Protein AF-A0AAW2YK87-F1 (afdb_monomer_lite)

Organism: NCBI:txid1008807

Secondary structure (DSSP, 8-state):
-----S----TTHHHH-HHHHHHHHHHHHHTT-HHHHHHHHHHHHHHHH--HHHHHHHHHHHTSTT-TT-----HHHHHHHHHHHHH--SHHHHHHHHHHHHHTT-

Structure (mmCIF, N/CA/C/O backbone):
data_AF-A0AAW2YK87-F1
#
_entry.id   AF-A0AAW2YK87-F1
#
loop_
_atom_site.group_PDB
_atom_site.id
_atom_site.type_symbol
_atom_site.label_atom_id
_atom_site.label_alt_id
_atom_site.label_comp_id
_atom_site.label_asym_id
_atom_site.label_entity_id
_atom_site.label_seq_id
_atom_site.pdbx_PDB_ins_code
_atom_site.Cartn_x
_atom_site.Cartn_y
_atom_site.Cartn_z
_atom_site.occupancy
_atom_site.B_iso_or_equiv
_atom_site.auth_seq_id
_atom_site.auth_comp_id
_atom_site.auth_asym_id
_atom_site.auth_atom_id
_atom_site.pdbx_PDB_model_num
ATOM 1 N N . MET A 1 1 ? 31.554 -0.890 -25.935 1.00 34.00 1 MET A N 1
ATOM 2 C CA . MET A 1 1 ? 31.510 -0.617 -24.482 1.00 34.00 1 MET A CA 1
ATOM 3 C C . MET A 1 1 ? 30.216 0.109 -24.164 1.00 34.00 1 MET A C 1
ATOM 5 O O . MET A 1 1 ? 30.028 1.238 -24.599 1.00 34.00 1 MET A O 1
ATOM 9 N N . THR A 1 2 ? 29.292 -0.560 -23.486 1.00 43.16 2 THR A N 1
ATOM 10 C CA . THR A 1 2 ? 27.997 -0.012 -23.070 1.00 43.16 2 THR A CA 1
ATOM 11 C C . THR A 1 2 ? 28.233 0.983 -21.930 1.00 43.16 2 THR A C 1
ATOM 13 O O . THR A 1 2 ? 28.640 0.585 -20.843 1.00 43.16 2 THR A O 1
ATOM 16 N N . ARG A 1 3 ? 28.025 2.284 -22.173 1.00 41.75 3 ARG A N 1
ATOM 17 C CA . ARG A 1 3 ? 28.025 3.321 -21.126 1.00 41.75 3 ARG A CA 1
ATOM 18 C C . ARG A 1 3 ? 26.807 3.099 -20.224 1.00 41.75 3 ARG A C 1
ATOM 20 O O . ARG A 1 3 ? 25.695 3.449 -20.605 1.00 41.75 3 ARG A O 1
ATOM 27 N N . TRP A 1 4 ? 27.010 2.490 -19.061 1.00 47.69 4 TRP A N 1
ATOM 28 C CA . TRP A 1 4 ? 25.998 2.418 -18.006 1.00 47.69 4 TRP A CA 1
ATOM 29 C C . TRP A 1 4 ? 25.917 3.776 -17.294 1.00 47.69 4 TRP A C 1
ATOM 31 O O . TRP A 1 4 ? 26.935 4.441 -17.107 1.00 47.69 4 T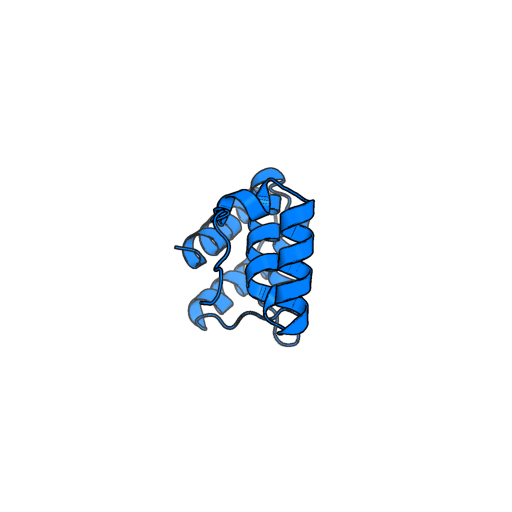RP A O 1
ATOM 41 N N . CYS A 1 5 ? 24.699 4.218 -16.973 1.00 48.72 5 CYS A N 1
ATOM 42 C CA . CYS A 1 5 ? 24.387 5.488 -16.310 1.00 48.72 5 CYS A CA 1
ATOM 43 C C . CYS A 1 5 ? 25.342 5.803 -15.143 1.00 48.72 5 CYS A C 1
ATOM 45 O O . CYS A 1 5 ? 25.282 5.165 -14.101 1.00 48.72 5 CYS A O 1
ATOM 47 N N . SER A 1 6 ? 26.166 6.846 -15.279 1.00 53.47 6 SER A N 1
ATOM 48 C CA . SER A 1 6 ? 27.165 7.272 -14.283 1.00 53.47 6 SER A CA 1
ATOM 49 C C . SER A 1 6 ? 26.601 8.158 -13.158 1.00 53.47 6 SER A C 1
ATOM 51 O O . SER A 1 6 ? 27.324 8.947 -12.554 1.00 53.47 6 SER A O 1
ATOM 53 N N . ARG A 1 7 ? 25.294 8.077 -12.897 1.00 59.56 7 ARG A N 1
ATOM 54 C CA . ARG A 1 7 ? 24.633 8.703 -11.746 1.00 59.56 7 ARG A CA 1
ATOM 55 C C . ARG A 1 7 ? 23.631 7.704 -11.198 1.00 59.56 7 ARG A C 1
ATOM 57 O O . ARG A 1 7 ? 22.504 7.621 -11.680 1.00 59.56 7 ARG A O 1
ATOM 64 N N . GLU A 1 8 ? 24.069 6.931 -10.215 1.00 68.06 8 GLU A N 1
ATOM 65 C CA . GLU A 1 8 ? 23.171 6.098 -9.430 1.00 68.06 8 GLU A CA 1
ATOM 66 C C . GLU A 1 8 ? 22.237 7.022 -8.643 1.00 68.06 8 GLU A C 1
ATOM 68 O O . GLU A 1 8 ? 22.638 7.749 -7.735 1.00 68.06 8 GLU A O 1
ATOM 73 N N . VAL A 1 9 ? 20.977 7.061 -9.065 1.00 69.19 9 VAL A N 1
ATOM 74 C CA . VAL A 1 9 ? 19.911 7.723 -8.321 1.00 69.19 9 VAL A CA 1
ATOM 75 C C . VAL A 1 9 ? 19.496 6.767 -7.213 1.00 69.19 9 VAL A C 1
ATOM 77 O O . VAL A 1 9 ? 19.078 5.644 -7.490 1.00 69.19 9 VAL A O 1
ATOM 80 N N . SER A 1 10 ? 19.597 7.203 -5.957 1.00 81.31 10 SER A N 1
ATOM 81 C CA . SER A 1 10 ? 19.141 6.382 -4.835 1.00 81.31 10 SER A CA 1
ATOM 82 C C . SER A 1 10 ? 17.640 6.096 -4.950 1.00 81.31 10 SER A C 1
ATOM 84 O O . SER A 1 10 ? 16.867 6.957 -5.375 1.00 81.31 10 SER A O 1
ATOM 86 N N . PHE A 1 11 ? 17.198 4.916 -4.506 1.00 80.00 11 PHE A N 1
ATOM 87 C CA . PHE A 1 11 ? 15.768 4.586 -4.470 1.00 80.00 11 PHE A CA 1
ATOM 88 C C . PHE A 1 11 ? 14.968 5.613 -3.651 1.00 80.00 11 PHE A C 1
ATOM 90 O O . PHE A 1 11 ? 13.844 5.962 -4.003 1.00 80.00 11 PHE A O 1
ATOM 97 N N . HIS A 1 12 ? 15.579 6.185 -2.607 1.00 79.62 12 HIS A N 1
ATOM 98 C CA . HIS A 1 12 ? 14.970 7.247 -1.810 1.00 79.62 12 HIS A CA 1
ATOM 99 C C . HIS A 1 12 ? 14.654 8.509 -2.633 1.00 79.62 12 HIS A C 1
ATOM 101 O O . HIS A 1 12 ? 13.609 9.129 -2.436 1.00 79.62 12 HIS A O 1
ATOM 107 N N . SER A 1 13 ? 15.515 8.865 -3.592 1.00 83.38 13 SER A N 1
ATOM 108 C CA . SER A 1 13 ? 15.332 10.031 -4.466 1.00 83.38 13 SER A CA 1
ATOM 109 C C . SER A 1 13 ? 14.088 9.925 -5.356 1.00 83.38 13 SER A C 1
ATOM 111 O O . SER A 1 13 ? 13.567 10.950 -5.793 1.00 83.38 13 SER A O 1
ATOM 113 N N . LEU A 1 14 ? 13.568 8.713 -5.588 1.00 83.81 14 LEU A N 1
ATOM 114 C CA . LEU A 1 14 ? 12.317 8.498 -6.325 1.00 83.81 14 LEU A CA 1
ATOM 115 C C . LEU A 1 14 ? 11.085 9.001 -5.564 1.00 83.81 14 LEU A C 1
ATOM 117 O O . LEU A 1 14 ? 10.044 9.219 -6.172 1.00 83.81 14 LEU A O 1
ATOM 121 N N . PHE A 1 15 ? 11.180 9.190 -4.247 1.00 80.44 15 PHE A N 1
ATOM 122 C CA . PHE A 1 15 ? 10.068 9.685 -3.433 1.00 80.44 15 PHE A CA 1
ATOM 123 C C . PHE A 1 15 ? 10.108 11.196 -3.204 1.00 80.44 15 PHE A C 1
ATOM 125 O O . PHE A 1 15 ? 9.099 11.768 -2.804 1.00 80.44 15 PHE A O 1
ATOM 132 N N . THR A 1 16 ? 11.257 11.838 -3.423 1.00 83.31 16 THR A N 1
ATOM 133 C CA . THR A 1 16 ? 11.451 13.277 -3.182 1.00 83.31 16 THR A CA 1
ATOM 134 C C . THR A 1 16 ? 11.511 14.097 -4.469 1.00 83.31 16 THR A C 1
ATOM 136 O O . THR A 1 16 ? 11.324 15.308 -4.422 1.00 83.31 16 THR A O 1
ATOM 139 N N . ASN A 1 17 ? 11.734 13.459 -5.622 1.00 87.81 17 ASN A N 1
ATOM 140 C CA . ASN A 1 17 ? 11.751 14.114 -6.926 1.00 87.81 17 ASN A CA 1
ATOM 141 C C . ASN A 1 17 ? 10.605 13.602 -7.810 1.00 87.81 17 ASN A C 1
ATOM 143 O O . ASN A 1 17 ? 10.630 12.469 -8.290 1.00 87.81 17 ASN A O 1
ATOM 147 N N . GLU A 1 18 ? 9.620 14.464 -8.062 1.00 85.88 18 GLU A N 1
ATOM 148 C CA . GLU A 1 18 ? 8.409 14.126 -8.816 1.00 85.88 18 GLU A CA 1
ATOM 149 C C . GLU A 1 18 ? 8.693 13.717 -10.271 1.00 8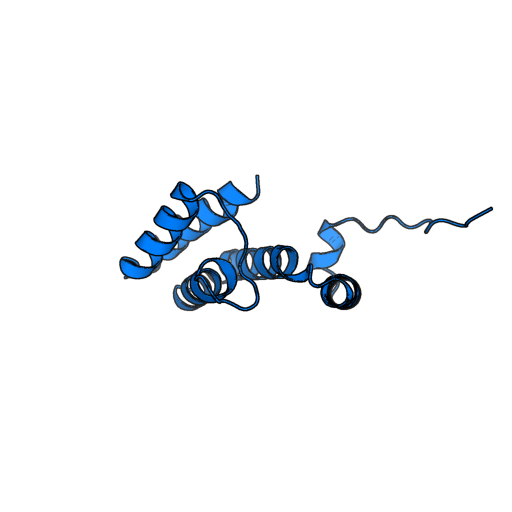5.88 18 GLU A C 1
ATOM 151 O O . GLU A 1 18 ? 8.077 12.789 -10.793 1.00 85.88 18 GLU A O 1
ATOM 156 N N . SER A 1 19 ? 9.684 14.338 -10.917 1.00 87.62 19 SER A N 1
ATOM 157 C CA . SER A 1 19 ? 10.081 13.983 -12.284 1.00 87.62 19 SER A CA 1
ATOM 158 C C . SER A 1 19 ? 10.671 12.569 -12.347 1.00 87.62 19 SER A C 1
ATOM 160 O O . SER A 1 19 ? 10.280 11.757 -13.190 1.00 87.62 19 SER A O 1
ATOM 162 N N . LEU A 1 20 ? 11.555 12.227 -11.404 1.00 86.56 20 LEU A N 1
ATOM 163 C CA . LEU A 1 20 ? 12.134 10.884 -11.306 1.00 86.56 20 LEU A CA 1
ATOM 164 C C . LEU A 1 20 ? 11.079 9.838 -10.934 1.00 86.56 20 LEU A C 1
ATOM 166 O O . LEU A 1 20 ? 11.044 8.772 -11.549 1.00 86.56 20 LEU A O 1
ATOM 170 N N . LYS A 1 21 ? 10.175 10.168 -10.004 1.00 87.94 21 LYS A N 1
ATOM 171 C CA . LYS A 1 21 ? 9.018 9.338 -9.646 1.00 87.94 21 LYS A CA 1
ATOM 172 C C . LYS A 1 21 ? 8.170 9.006 -10.871 1.00 87.94 21 LYS A C 1
ATOM 174 O O . LYS A 1 21 ? 7.871 7.841 -11.117 1.00 87.94 21 LYS A O 1
ATOM 179 N N . ASN A 1 22 ? 7.811 10.018 -11.659 1.00 87.75 22 ASN A N 1
ATOM 180 C CA . ASN A 1 22 ? 6.955 9.862 -12.832 1.00 87.75 22 ASN A CA 1
ATOM 181 C C . ASN A 1 22 ? 7.635 9.042 -13.934 1.00 87.75 22 ASN A C 1
ATOM 183 O O . ASN A 1 22 ? 6.991 8.199 -14.558 1.00 87.75 22 ASN A O 1
ATOM 187 N N . ASN A 1 23 ? 8.938 9.233 -14.151 1.00 88.69 23 ASN A N 1
ATOM 188 C CA . ASN A 1 23 ? 9.700 8.420 -15.102 1.00 88.69 23 ASN A CA 1
ATOM 189 C C . ASN A 1 23 ? 9.802 6.957 -14.651 1.00 88.69 23 ASN A C 1
ATOM 191 O O . ASN A 1 23 ? 9.611 6.050 -15.461 1.00 88.69 23 ASN A O 1
ATOM 195 N N . TYR A 1 24 ? 10.034 6.722 -13.359 1.00 88.81 24 TYR A N 1
ATOM 196 C CA . TYR A 1 24 ? 10.076 5.375 -12.798 1.00 88.81 24 TYR A CA 1
ATOM 197 C C . TYR A 1 24 ? 8.707 4.685 -12.847 1.00 88.81 24 TYR A C 1
ATOM 199 O O . TYR A 1 24 ? 8.616 3.521 -13.228 1.00 88.81 24 TYR A O 1
ATOM 207 N N . LEU A 1 25 ? 7.623 5.412 -12.565 1.00 88.12 25 LEU A N 1
ATOM 208 C CA . LEU A 1 25 ? 6.257 4.913 -12.717 1.00 88.12 25 LEU A CA 1
ATOM 209 C C . LEU A 1 25 ? 5.942 4.531 -14.160 1.00 88.12 25 LEU A C 1
ATOM 211 O O . LEU A 1 25 ? 5.412 3.449 -14.388 1.00 88.12 25 LEU A O 1
ATOM 215 N N . LYS A 1 26 ? 6.296 5.376 -15.137 1.00 88.81 26 LYS A N 1
ATOM 216 C CA . LYS A 1 26 ? 6.133 5.047 -16.562 1.00 88.81 26 LYS A CA 1
ATOM 217 C C . LYS A 1 26 ? 6.865 3.757 -16.912 1.00 88.81 26 LYS A C 1
ATOM 219 O O . LYS A 1 26 ? 6.270 2.880 -17.528 1.00 88.81 26 LYS A O 1
ATOM 224 N N . PHE A 1 27 ? 8.112 3.620 -16.463 1.00 89.50 27 PHE A N 1
ATOM 225 C CA . PHE A 1 27 ? 8.888 2.397 -16.643 1.00 89.50 27 PHE A CA 1
ATOM 226 C C . PHE A 1 27 ? 8.185 1.178 -16.027 1.00 89.50 27 PHE A C 1
ATOM 228 O O . PHE A 1 27 ? 7.969 0.190 -16.721 1.00 89.50 27 PHE A O 1
ATOM 235 N N . LEU A 1 28 ? 7.762 1.244 -14.761 1.00 88.88 28 LEU A N 1
ATOM 236 C CA . LEU A 1 28 ? 7.078 0.134 -14.091 1.00 88.88 28 LEU A CA 1
ATOM 237 C C . LEU A 1 28 ? 5.737 -0.227 -14.740 1.00 88.88 28 LEU A C 1
ATOM 239 O O . LEU A 1 28 ? 5.415 -1.411 -14.841 1.00 88.88 28 LEU A O 1
ATOM 243 N N . CYS A 1 29 ? 4.973 0.771 -15.190 1.00 87.94 29 CYS A N 1
ATOM 244 C CA . CYS A 1 29 ? 3.705 0.578 -15.888 1.00 87.94 29 CYS A CA 1
ATOM 245 C C . CYS A 1 29 ? 3.884 -0.203 -17.193 1.00 87.94 29 CYS A C 1
ATOM 247 O O . CYS A 1 29 ? 3.068 -1.078 -17.468 1.00 87.94 29 CYS A O 1
ATOM 249 N N . THR A 1 30 ? 4.959 0.047 -17.950 1.00 88.25 30 THR A N 1
ATOM 250 C CA . THR A 1 30 ? 5.282 -0.709 -19.174 1.00 88.25 30 THR A CA 1
ATOM 251 C C . THR A 1 30 ? 5.419 -2.211 -18.914 1.00 88.25 30 THR A C 1
ATOM 253 O O . THR A 1 30 ? 5.093 -3.015 -19.779 1.00 88.25 30 THR A O 1
ATOM 256 N N . PHE A 1 31 ? 5.863 -2.601 -17.716 1.00 87.12 31 PHE A N 1
ATOM 257 C CA . PHE A 1 31 ? 6.047 -4.004 -17.334 1.00 87.12 31 PHE A CA 1
ATOM 258 C C . PHE A 1 31 ? 4.957 -4.538 -16.400 1.00 87.12 31 PHE A C 1
ATOM 260 O O . PHE A 1 31 ? 5.103 -5.644 -15.886 1.00 87.12 31 PHE A O 1
ATOM 267 N N . HIS A 1 32 ? 3.894 -3.768 -16.143 1.00 84.75 32 HIS A N 1
ATOM 268 C CA . HIS A 1 32 ? 2.850 -4.110 -15.172 1.00 84.75 32 HIS A CA 1
ATOM 269 C C . HIS A 1 32 ? 3.386 -4.396 -13.747 1.00 84.75 32 HIS A C 1
ATOM 271 O O . HIS A 1 32 ? 2.827 -5.204 -13.010 1.00 84.75 32 HIS A O 1
ATOM 277 N N . ARG A 1 33 ? 4.484 -3.738 -13.340 1.00 86.94 33 ARG A N 1
ATOM 278 C CA . ARG A 1 33 ? 5.155 -3.925 -12.030 1.00 86.94 33 ARG A CA 1
ATOM 279 C C . ARG A 1 33 ? 4.983 -2.744 -11.071 1.00 86.94 33 ARG A C 1
ATOM 281 O O . ARG A 1 33 ? 5.694 -2.631 -10.075 1.00 86.94 33 ARG A O 1
ATOM 288 N N . GLN A 1 34 ? 4.046 -1.847 -11.356 1.00 91.25 34 GLN A N 1
ATOM 289 C CA . GLN A 1 34 ? 3.831 -0.617 -10.593 1.00 91.25 34 GLN A CA 1
ATOM 290 C C . GLN A 1 34 ? 3.174 -0.835 -9.225 1.00 91.25 34 GLN A C 1
ATOM 292 O O . GLN A 1 34 ? 3.334 0.017 -8.357 1.00 91.25 34 GLN A O 1
ATOM 297 N N . ALA A 1 35 ? 2.478 -1.959 -9.012 1.00 89.56 35 ALA A N 1
ATOM 298 C CA . ALA A 1 35 ? 1.666 -2.198 -7.814 1.00 89.56 35 ALA A CA 1
ATOM 299 C C . ALA A 1 35 ? 2.456 -2.004 -6.510 1.00 89.56 35 ALA A C 1
ATOM 301 O O . ALA A 1 35 ? 2.049 -1.219 -5.659 1.00 89.56 35 ALA A O 1
ATOM 302 N N . LYS A 1 36 ? 3.638 -2.626 -6.394 1.00 88.69 36 LYS A N 1
ATOM 303 C CA . LYS A 1 36 ? 4.483 -2.509 -5.195 1.00 88.69 36 LYS A CA 1
ATOM 304 C C . LYS A 1 36 ? 4.964 -1.074 -4.960 1.00 88.69 36 LYS A C 1
ATOM 306 O O . LYS A 1 36 ? 4.958 -0.606 -3.832 1.00 88.69 36 LYS A O 1
ATOM 311 N N . PHE A 1 37 ? 5.359 -0.355 -6.009 1.00 89.75 37 PHE A N 1
ATOM 312 C CA . PHE A 1 37 ? 5.837 1.023 -5.863 1.00 89.75 37 PHE A CA 1
ATOM 313 C C . PHE A 1 37 ? 4.710 2.006 -5.510 1.00 89.75 37 PHE A C 1
ATOM 315 O O . PHE A 1 37 ? 4.909 2.908 -4.694 1.00 89.75 37 PHE A O 1
ATOM 322 N N . LEU A 1 38 ? 3.523 1.817 -6.094 1.00 91.50 38 LEU A N 1
ATOM 323 C CA . LEU A 1 38 ? 2.327 2.589 -5.758 1.00 91.50 38 LEU A CA 1
ATOM 324 C C . LEU A 1 38 ? 1.900 2.336 -4.309 1.00 91.50 38 LEU A C 1
ATOM 326 O O . LEU A 1 38 ? 1.720 3.293 -3.565 1.00 91.50 38 LEU A O 1
ATOM 330 N N . PHE A 1 39 ? 1.886 1.075 -3.873 1.00 91.94 39 PHE A N 1
ATOM 331 C CA . PHE A 1 39 ? 1.629 0.717 -2.480 1.00 91.94 39 PHE A CA 1
ATOM 332 C C . PHE A 1 39 ? 2.566 1.446 -1.508 1.00 91.94 39 PHE A C 1
ATOM 334 O O . PHE A 1 39 ? 2.099 2.088 -0.574 1.00 91.94 39 PHE A O 1
ATOM 34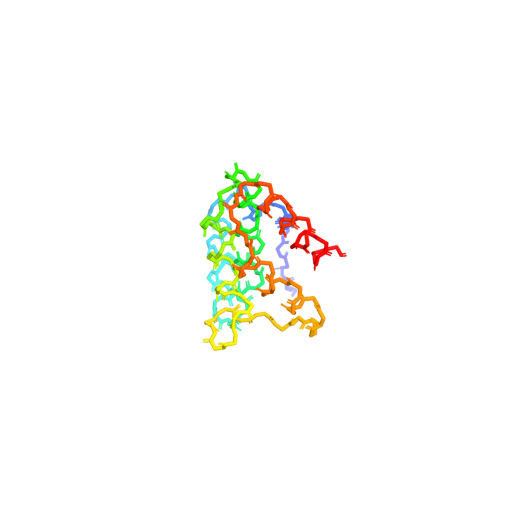1 N N . LEU A 1 40 ? 3.881 1.435 -1.754 1.00 89.31 40 LEU A N 1
ATOM 342 C CA . LEU A 1 40 ? 4.840 2.138 -0.888 1.00 89.31 40 LEU A CA 1
ATOM 343 C C . LEU A 1 40 ? 4.656 3.652 -0.887 1.00 89.31 40 LEU A C 1
ATOM 345 O O . LEU A 1 40 ? 4.871 4.311 0.131 1.00 89.31 40 LEU A O 1
ATOM 349 N N . THR A 1 41 ? 4.260 4.206 -2.030 1.00 90.38 41 THR A N 1
ATOM 350 C CA . THR A 1 41 ? 3.936 5.626 -2.145 1.00 90.38 41 THR A CA 1
ATOM 351 C C . THR A 1 41 ? 2.720 5.970 -1.284 1.00 90.38 41 THR A C 1
ATOM 353 O O . THR A 1 41 ? 2.770 6.949 -0.539 1.00 90.38 41 THR A O 1
ATOM 356 N N . ASP A 1 42 ? 1.672 5.149 -1.335 1.00 91.88 42 ASP A N 1
ATOM 357 C CA . ASP A 1 42 ? 0.429 5.379 -0.601 1.00 91.88 42 ASP A CA 1
ATOM 358 C C . ASP A 1 42 ? 0.601 5.139 0.904 1.00 91.88 42 ASP A C 1
ATOM 360 O O . ASP A 1 42 ? 0.116 5.934 1.703 1.00 91.88 42 ASP A O 1
ATOM 364 N N . VAL A 1 43 ? 1.368 4.124 1.321 1.00 90.94 43 VAL A N 1
ATOM 365 C CA . VAL A 1 43 ? 1.710 3.902 2.740 1.00 90.94 43 VAL A CA 1
ATOM 366 C C . VAL A 1 43 ? 2.493 5.086 3.309 1.00 90.94 43 VAL A C 1
ATOM 368 O O . VAL A 1 43 ? 2.214 5.551 4.415 1.00 90.94 43 VAL A O 1
ATOM 371 N N . ARG A 1 44 ? 3.440 5.644 2.544 1.00 88.50 44 ARG A N 1
ATOM 372 C CA . ARG A 1 44 ? 4.177 6.844 2.963 1.00 88.50 44 ARG A CA 1
ATOM 373 C C . ARG A 1 44 ? 3.263 8.066 3.081 1.00 88.50 44 ARG A C 1
ATOM 375 O O . ARG A 1 44 ? 3.470 8.879 3.979 1.00 88.50 44 ARG A O 1
ATOM 382 N N . ALA A 1 45 ? 2.273 8.199 2.199 1.00 88.88 45 ALA A N 1
ATOM 383 C CA . ALA A 1 45 ? 1.266 9.252 2.295 1.00 88.88 45 ALA A CA 1
ATOM 384 C C . ALA A 1 45 ? 0.363 9.059 3.525 1.00 88.88 45 ALA A C 1
ATOM 386 O O . ALA A 1 45 ? 0.158 10.013 4.275 1.00 88.88 45 ALA A O 1
ATOM 387 N N . LEU A 1 46 ? -0.080 7.823 3.792 1.00 89.81 46 LEU A N 1
ATOM 388 C CA . LEU A 1 46 ? -0.858 7.462 4.979 1.00 89.81 46 LEU A CA 1
ATOM 389 C C . LEU A 1 46 ? -0.108 7.798 6.272 1.00 89.81 46 LEU A C 1
ATOM 391 O O . LEU A 1 46 ? -0.707 8.335 7.194 1.00 89.81 46 LEU A O 1
ATOM 395 N N . LYS A 1 47 ? 1.206 7.554 6.335 1.00 88.44 47 LYS A N 1
ATOM 396 C CA . LYS A 1 47 ? 2.037 7.947 7.485 1.00 88.44 47 LYS A CA 1
ATOM 397 C C . LYS A 1 47 ? 1.987 9.452 7.771 1.00 88.44 47 LYS A C 1
ATOM 399 O O . LYS A 1 47 ? 2.117 9.860 8.920 1.00 88.44 47 LYS A O 1
ATOM 404 N N . GLY A 1 48 ? 1.821 10.274 6.734 1.00 86.88 48 GLY A N 1
ATOM 405 C CA . GLY A 1 48 ? 1.695 11.724 6.867 1.00 86.88 48 GLY A CA 1
ATOM 406 C C . GLY A 1 48 ? 0.280 12.200 7.204 1.00 86.88 48 GLY A C 1
ATOM 407 O O . GLY A 1 48 ? 0.144 13.200 7.903 1.00 86.88 48 GLY A O 1
ATOM 408 N N . SER A 1 49 ? -0.762 11.521 6.709 1.00 88.38 49 SER A N 1
ATOM 409 C CA . SER A 1 49 ? -2.161 11.945 6.885 1.00 88.38 49 SER A CA 1
ATOM 410 C C . SER A 1 49 ? -2.858 11.305 8.088 1.00 88.38 49 SER A C 1
ATOM 412 O O . SER A 1 49 ? -3.709 11.947 8.700 1.00 88.38 49 SER A O 1
ATOM 414 N N . LEU A 1 50 ? -2.524 10.047 8.398 1.00 86.12 50 LEU A N 1
ATOM 415 C CA . LEU A 1 50 ? -3.175 9.165 9.376 1.00 86.12 50 LEU A CA 1
ATOM 416 C C . LEU A 1 50 ? -4.704 9.084 9.235 1.00 86.12 50 LEU A C 1
ATOM 418 O O . LEU A 1 50 ? -5.412 8.746 10.183 1.00 86.12 50 LEU A O 1
ATOM 422 N N . LYS A 1 51 ? -5.230 9.342 8.033 1.00 89.38 51 LYS A N 1
ATOM 423 C CA . LYS A 1 51 ? -6.669 9.295 7.773 1.00 89.38 51 LYS A CA 1
ATOM 424 C C . LYS A 1 51 ? -7.144 7.862 7.574 1.00 89.38 51 LYS A C 1
ATOM 426 O O . LYS A 1 51 ? -6.604 7.114 6.760 1.00 89.38 51 LYS A O 1
ATOM 431 N N . LEU A 1 52 ? -8.235 7.518 8.251 1.00 87.00 52 LEU A N 1
ATOM 432 C CA . LEU A 1 52 ? -8.866 6.203 8.143 1.00 87.00 52 LEU A CA 1
ATOM 433 C C . LEU A 1 52 ? -9.316 5.869 6.707 1.00 87.00 52 LEU A C 1
ATOM 435 O O . LEU A 1 52 ? -9.233 4.720 6.272 1.00 87.00 52 LEU A O 1
ATOM 439 N N . GLU A 1 53 ? -9.780 6.869 5.957 1.00 88.69 53 GLU A N 1
ATOM 440 C CA . GLU A 1 53 ? -10.221 6.698 4.567 1.00 88.69 53 GLU A CA 1
ATOM 441 C C . GLU A 1 53 ? -9.070 6.310 3.631 1.00 88.69 53 GLU A C 1
ATOM 443 O O . GLU A 1 53 ? -9.229 5.395 2.819 1.00 88.69 53 GLU A O 1
ATOM 448 N N . ASP A 1 54 ? -7.900 6.937 3.795 1.00 89.88 54 ASP A N 1
ATOM 449 C CA . ASP A 1 54 ? -6.687 6.628 3.027 1.00 89.88 54 ASP A CA 1
ATOM 450 C C . ASP A 1 54 ? -6.229 5.190 3.316 1.00 89.88 54 ASP A C 1
ATOM 452 O O . ASP A 1 54 ? -5.941 4.411 2.406 1.00 89.88 54 ASP A O 1
ATOM 456 N N . ALA A 1 55 ? -6.259 4.796 4.591 1.00 88.50 55 ALA A N 1
ATOM 457 C CA . ALA A 1 55 ? -5.972 3.436 5.033 1.00 88.50 55 ALA A CA 1
ATOM 458 C C . ALA A 1 55 ? -6.909 2.399 4.389 1.00 88.50 55 ALA A C 1
ATOM 460 O O . ALA A 1 55 ? -6.455 1.397 3.832 1.00 88.50 55 ALA A O 1
ATOM 461 N N . ARG A 1 56 ? -8.224 2.649 4.401 1.00 89.44 56 ARG A N 1
ATOM 462 C CA . ARG A 1 56 ? -9.213 1.772 3.749 1.00 89.44 56 ARG A CA 1
ATOM 463 C C . ARG A 1 56 ? -9.010 1.707 2.235 1.00 89.44 56 ARG A C 1
ATOM 465 O O . ARG A 1 56 ? -9.162 0.634 1.648 1.00 89.44 56 ARG A O 1
ATOM 472 N N . ALA A 1 57 ? -8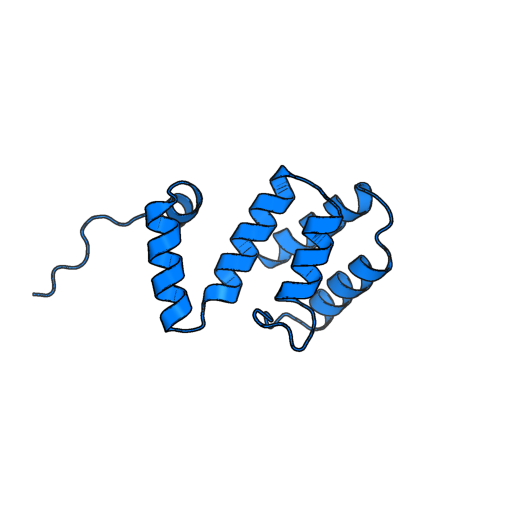.650 2.823 1.600 1.00 91.06 57 ALA A N 1
ATOM 473 C CA . ALA A 1 57 ? -8.354 2.857 0.173 1.00 91.06 57 ALA A CA 1
ATOM 474 C C . ALA A 1 57 ? -7.147 1.974 -0.177 1.00 91.06 57 ALA A C 1
ATOM 476 O O . ALA A 1 57 ? -7.220 1.222 -1.149 1.00 91.06 57 ALA A O 1
ATOM 477 N N . ILE A 1 58 ? -6.087 1.995 0.638 1.00 92.06 58 ILE A N 1
ATOM 478 C CA . ILE A 1 58 ? -4.921 1.113 0.478 1.00 92.06 58 ILE A CA 1
ATOM 479 C C . ILE A 1 58 ? -5.344 -0.355 0.581 1.00 92.06 58 ILE A C 1
ATOM 481 O O . ILE A 1 58 ? -5.053 -1.142 -0.321 1.00 92.06 58 ILE A O 1
ATOM 485 N N . VAL A 1 59 ? -6.095 -0.733 1.621 1.00 90.88 59 VAL A N 1
ATOM 486 C CA . VAL A 1 59 ? -6.559 -2.123 1.773 1.00 90.88 59 VAL A CA 1
ATOM 487 C C . VAL A 1 59 ? -7.344 -2.584 0.541 1.00 90.88 59 VAL A C 1
ATOM 489 O O . VAL A 1 59 ? -7.034 -3.624 -0.044 1.00 90.88 59 VAL A O 1
ATOM 492 N N . ARG A 1 60 ? -8.300 -1.766 0.087 1.00 91.19 60 ARG A N 1
ATOM 493 C CA . ARG A 1 60 ? -9.136 -2.066 -1.081 1.00 91.19 60 ARG A CA 1
ATOM 494 C C . ARG A 1 60 ? -8.335 -2.181 -2.378 1.00 91.19 60 ARG A C 1
ATOM 496 O O . ARG A 1 60 ? -8.615 -3.042 -3.207 1.00 91.19 60 ARG A O 1
ATOM 503 N N . ASN A 1 61 ? -7.362 -1.300 -2.585 1.00 93.19 61 ASN A N 1
ATOM 504 C CA . ASN A 1 61 ? -6.635 -1.221 -3.849 1.00 93.19 61 ASN A CA 1
ATOM 505 C C . ASN A 1 61 ? -5.562 -2.308 -3.987 1.00 93.19 61 ASN A C 1
ATOM 507 O O . ASN A 1 61 ? -5.289 -2.722 -5.115 1.00 93.19 61 ASN A O 1
ATOM 511 N N . TYR A 1 62 ? -4.982 -2.782 -2.880 1.00 93.00 62 TYR A N 1
ATOM 512 C CA . TYR A 1 62 ? -3.807 -3.663 -2.913 1.00 93.00 62 TYR A CA 1
ATOM 513 C C . TYR A 1 62 ? -4.037 -5.061 -2.324 1.00 93.00 62 TYR A C 1
ATOM 515 O O . TYR A 1 62 ? -3.316 -5.981 -2.696 1.00 93.00 62 TYR A O 1
ATOM 523 N N . PHE A 1 63 ? -5.032 -5.259 -1.454 1.00 90.44 63 PHE A N 1
ATOM 524 C CA . PHE A 1 63 ? -5.220 -6.530 -0.732 1.00 90.44 63 PHE A CA 1
ATOM 525 C C . PHE A 1 63 ? -6.584 -7.189 -0.963 1.00 90.44 63 PHE A C 1
ATOM 527 O O . PHE A 1 63 ? -6.772 -8.351 -0.597 1.00 90.44 63 PHE A O 1
ATOM 534 N N . THR A 1 64 ? -7.537 -6.483 -1.576 1.00 88.88 64 THR A N 1
ATOM 535 C CA . THR A 1 64 ? -8.798 -7.081 -2.026 1.00 88.88 64 THR A CA 1
ATOM 536 C C . THR A 1 64 ? -8.582 -7.836 -3.331 1.00 88.88 64 THR A C 1
ATOM 538 O O . THR A 1 64 ? -8.061 -7.300 -4.307 1.00 88.88 64 THR A O 1
ATOM 541 N N . GLU A 1 65 ? -9.004 -9.094 -3.349 1.00 86.50 65 GLU A N 1
ATOM 542 C CA . GLU A 1 65 ? -8.930 -9.940 -4.533 1.00 86.50 65 GLU A CA 1
ATOM 543 C C . GLU A 1 65 ? -9.730 -9.326 -5.695 1.00 86.50 65 GLU A C 1
ATOM 545 O O . GLU A 1 65 ? -10.826 -8.797 -5.505 1.00 86.50 65 GLU A O 1
ATOM 550 N N . GLY A 1 66 ? -9.150 -9.338 -6.897 1.00 83.81 66 GLY A N 1
ATOM 551 C CA . GLY A 1 66 ? -9.718 -8.670 -8.073 1.00 83.81 66 GLY A CA 1
ATOM 552 C C . GLY A 1 66 ? -9.393 -7.175 -8.189 1.00 83.81 66 GLY A C 1
ATOM 553 O O . GLY A 1 66 ? -9.795 -6.544 -9.169 1.00 83.81 66 GLY A O 1
ATOM 554 N N . SER A 1 67 ? -8.646 -6.589 -7.246 1.00 87.50 67 SER A N 1
ATOM 555 C CA . SER A 1 67 ? -8.156 -5.221 -7.406 1.00 87.50 67 SER A CA 1
ATOM 556 C C . SER A 1 67 ? -7.107 -5.126 -8.524 1.00 87.50 67 SER A C 1
ATOM 558 O O . SER A 1 67 ? -6.307 -6.032 -8.763 1.00 87.50 67 SER A O 1
ATOM 560 N N . ARG A 1 68 ? -7.073 -3.975 -9.209 1.00 83.88 68 ARG A N 1
ATOM 561 C CA . ARG A 1 68 ? -6.131 -3.714 -10.313 1.00 83.88 68 ARG A CA 1
ATOM 562 C C . ARG A 1 68 ? -4.660 -3.785 -9.886 1.00 83.88 68 ARG A C 1
ATOM 564 O O . ARG A 1 68 ? -3.796 -4.037 -10.721 1.00 83.88 68 ARG A O 1
ATOM 571 N N . TYR A 1 69 ? -4.381 -3.519 -8.613 1.00 90.19 69 TYR A N 1
ATOM 572 C CA . TYR A 1 69 ? -3.034 -3.481 -8.051 1.00 90.19 69 TYR A CA 1
ATOM 573 C C . TYR A 1 69 ? -2.843 -4.529 -6.958 1.00 90.19 69 TYR A C 1
ATOM 575 O O . TYR A 1 69 ? -2.062 -4.302 -6.041 1.00 90.19 69 TYR A O 1
ATOM 583 N N . PHE A 1 70 ? -3.553 -5.655 -7.045 1.00 89.88 70 PHE A N 1
ATOM 584 C CA . PHE A 1 70 ? -3.449 -6.731 -6.068 1.00 89.88 70 PHE A CA 1
ATOM 585 C C . PHE A 1 70 ? -1.988 -7.153 -5.852 1.00 89.88 70 PHE A C 1
ATOM 587 O O . PHE A 1 70 ? -1.254 -7.419 -6.808 1.00 89.88 70 PHE A O 1
ATOM 594 N N . ILE A 1 71 ? -1.571 -7.194 -4.587 1.00 87.75 71 ILE A N 1
ATOM 595 C CA . ILE A 1 71 ? -0.243 -7.628 -4.163 1.00 87.75 71 ILE A CA 1
ATOM 596 C C . ILE A 1 71 ? -0.390 -8.982 -3.484 1.00 87.75 71 ILE A C 1
ATOM 598 O O . ILE A 1 71 ? -1.090 -9.123 -2.478 1.00 87.75 71 ILE A O 1
ATOM 602 N N . ASP A 1 72 ? 0.311 -9.972 -4.031 1.00 83.62 72 ASP A N 1
ATOM 603 C CA . ASP A 1 72 ? 0.357 -11.294 -3.430 1.00 83.62 72 ASP A CA 1
ATOM 604 C C . ASP A 1 72 ? 1.141 -11.246 -2.115 1.00 83.62 72 ASP A C 1
ATOM 606 O O . ASP A 1 72 ? 2.278 -10.769 -2.056 1.00 83.62 72 ASP A O 1
ATOM 610 N N . THR A 1 73 ? 0.483 -11.661 -1.039 1.00 82.94 73 THR A N 1
ATOM 611 C CA . THR A 1 73 ? 0.961 -11.524 0.338 1.00 82.94 73 THR A CA 1
ATOM 612 C C . THR A 1 73 ? 0.554 -12.755 1.138 1.00 82.94 73 THR A C 1
ATOM 614 O O . THR A 1 73 ? -0.484 -13.355 0.840 1.00 82.94 73 THR A O 1
ATOM 617 N N . PRO A 1 74 ? 1.338 -13.158 2.157 1.00 87.12 74 PRO A N 1
ATOM 618 C CA . PRO A 1 74 ? 1.028 -14.336 2.958 1.00 87.12 74 PRO A CA 1
ATOM 619 C C . PRO A 1 74 ? -0.415 -14.313 3.476 1.00 87.12 74 PRO A C 1
ATOM 621 O O . PRO A 1 74 ? -0.869 -13.317 4.043 1.00 87.12 74 PRO A O 1
ATOM 624 N N . THR A 1 75 ? -1.128 -15.432 3.319 1.00 84.88 75 THR A N 1
ATOM 625 C CA . THR A 1 75 ? -2.566 -15.564 3.624 1.00 84.88 75 THR A CA 1
ATOM 626 C C . THR A 1 75 ? -2.941 -15.057 5.018 1.00 84.88 75 THR A C 1
ATOM 628 O O . THR A 1 75 ? -3.995 -14.446 5.199 1.00 84.88 75 THR A O 1
ATOM 631 N N . GLU A 1 76 ? -2.081 -15.287 6.008 1.00 85.00 76 GLU A N 1
ATOM 632 C CA . GLU A 1 76 ? -2.290 -14.836 7.382 1.00 85.00 76 GLU A CA 1
ATOM 633 C C . GLU A 1 76 ? -2.207 -13.307 7.519 1.00 85.00 76 GLU A C 1
ATOM 635 O O . GLU A 1 76 ? -3.093 -12.695 8.117 1.00 85.00 76 GLU A O 1
ATOM 640 N N . GLN A 1 77 ? -1.204 -12.674 6.904 1.00 83.38 77 GLN A N 1
ATOM 641 C CA . GLN A 1 77 ? -1.052 -11.214 6.894 1.00 83.38 77 GLN A CA 1
ATOM 642 C C . GLN A 1 77 ? -2.209 -10.552 6.146 1.00 83.38 77 GLN A C 1
ATOM 644 O O . GLN A 1 77 ? -2.831 -9.622 6.661 1.00 83.38 77 GLN A O 1
ATOM 649 N N . ARG A 1 78 ? -2.582 -11.103 4.985 1.00 86.19 78 ARG A N 1
ATOM 650 C CA . ARG A 1 78 ? -3.745 -10.643 4.220 1.00 86.19 78 ARG A CA 1
ATOM 651 C C . ARG A 1 78 ? -5.019 -10.699 5.059 1.00 86.19 78 ARG A C 1
ATOM 653 O O . ARG A 1 78 ? -5.778 -9.735 5.102 1.00 86.19 78 ARG A O 1
ATOM 660 N N . ARG A 1 79 ? -5.246 -11.808 5.774 1.00 86.25 79 ARG A N 1
ATOM 661 C CA . ARG A 1 79 ? -6.404 -11.962 6.666 1.00 86.25 79 ARG A CA 1
ATOM 662 C C . ARG A 1 79 ? -6.396 -10.922 7.787 1.00 86.25 79 ARG A C 1
ATOM 664 O O . ARG A 1 79 ? -7.448 -10.363 8.074 1.00 86.25 79 ARG A O 1
ATOM 671 N N . ARG A 1 80 ? -5.241 -10.636 8.397 1.00 86.00 80 ARG A N 1
ATOM 672 C CA . ARG A 1 80 ? -5.116 -9.597 9.437 1.00 86.00 80 ARG A CA 1
ATOM 673 C C . ARG A 1 80 ? -5.480 -8.208 8.903 1.00 86.00 80 ARG A C 1
ATOM 675 O O . ARG A 1 80 ? -6.285 -7.527 9.530 1.00 86.00 80 ARG A O 1
ATOM 682 N N . ILE A 1 81 ? -4.973 -7.833 7.729 1.00 87.81 81 ILE A N 1
ATOM 683 C CA . ILE A 1 81 ? -5.249 -6.536 7.080 1.00 87.81 81 ILE A CA 1
ATOM 684 C C . ILE A 1 81 ? -6.730 -6.393 6.719 1.00 87.81 81 ILE A C 1
ATOM 686 O O . ILE A 1 81 ? -7.354 -5.367 6.993 1.00 87.81 81 ILE A O 1
ATOM 690 N N . LEU A 1 82 ? -7.321 -7.440 6.140 1.00 85.44 82 LEU A N 1
ATOM 691 C CA . LEU A 1 82 ? -8.738 -7.435 5.790 1.00 85.44 82 LEU A CA 1
ATOM 692 C C . LEU A 1 82 ? -9.616 -7.372 7.047 1.00 85.44 82 LEU A C 1
ATOM 694 O O . LEU A 1 82 ? -10.523 -6.547 7.105 1.00 85.44 82 LEU A O 1
ATOM 698 N N . ASN A 1 83 ? -9.314 -8.159 8.084 1.00 86.25 83 ASN A N 1
ATOM 699 C CA . ASN A 1 83 ? -10.045 -8.125 9.356 1.00 86.25 83 ASN A CA 1
ATOM 700 C C . ASN A 1 83 ? -9.987 -6.752 10.029 1.00 86.25 83 ASN A C 1
ATOM 702 O O . ASN A 1 83 ? -10.991 -6.304 10.584 1.00 86.25 83 ASN A O 1
ATOM 706 N N . TRP A 1 84 ? -8.837 -6.079 9.961 1.00 86.81 84 TRP A N 1
ATOM 707 C CA . TRP A 1 84 ? -8.709 -4.705 10.429 1.00 86.81 84 TRP A CA 1
ATOM 708 C C . TRP A 1 84 ? -9.689 -3.779 9.695 1.00 86.81 84 TRP A C 1
ATOM 710 O O . TRP A 1 84 ? -10.415 -3.021 10.335 1.00 86.81 84 TRP A O 1
ATOM 720 N N . SER A 1 85 ? -9.792 -3.896 8.365 1.00 80.19 85 SER A N 1
ATOM 721 C CA . SER A 1 85 ? -10.638 -2.996 7.563 1.00 80.19 85 SER A CA 1
ATOM 722 C C . SER A 1 85 ? -12.128 -3.070 7.912 1.00 80.19 85 SER A C 1
ATOM 724 O O . SER A 1 85 ? -12.825 -2.063 7.800 1.00 80.19 85 SER A O 1
ATOM 726 N N . PHE A 1 86 ? -12.596 -4.224 8.400 1.00 74.62 86 PHE A N 1
ATOM 727 C CA . PHE A 1 86 ? -13.971 -4.423 8.867 1.00 74.62 86 PHE A CA 1
ATOM 728 C C . PHE A 1 86 ? -14.229 -3.893 10.284 1.00 74.62 86 PHE A C 1
ATOM 730 O O . PHE A 1 86 ? -15.379 -3.643 10.630 1.00 74.62 86 PHE A O 1
ATOM 737 N N . ARG A 1 87 ? -13.187 -3.747 11.112 1.00 73.12 87 ARG A N 1
ATOM 738 C CA . ARG A 1 87 ? -13.288 -3.372 12.536 1.00 73.12 87 ARG A CA 1
ATOM 739 C C . ARG A 1 87 ? -12.882 -1.932 12.837 1.00 73.12 87 ARG A C 1
ATOM 741 O O . ARG A 1 87 ? -13.087 -1.466 13.952 1.00 73.12 87 ARG A O 1
ATOM 748 N N . ALA A 1 88 ? -12.255 -1.250 11.887 1.00 70.50 88 ALA A N 1
ATOM 749 C CA . ALA A 1 88 ? -11.683 0.065 12.119 1.00 70.50 88 ALA A CA 1
ATOM 750 C C . ALA A 1 88 ? -12.774 1.141 12.253 1.00 70.50 88 ALA A C 1
ATOM 752 O O . ALA A 1 88 ? -13.418 1.494 11.262 1.00 70.50 88 ALA A O 1
ATOM 753 N N . GLU A 1 89 ? -12.953 1.674 13.464 1.00 68.62 89 GLU A N 1
ATOM 754 C CA . GLU A 1 89 ? -13.958 2.700 13.792 1.00 68.62 89 GLU A CA 1
ATOM 755 C C . GLU A 1 89 ? -13.353 4.082 14.129 1.00 68.62 89 GLU A C 1
ATOM 757 O O . GLU A 1 89 ? -14.099 5.056 14.182 1.00 68.62 89 GLU A O 1
ATOM 762 N N . GLN A 1 90 ? -12.027 4.219 14.318 1.00 66.38 90 GLN A N 1
ATOM 763 C CA . GLN A 1 90 ? -11.364 5.484 14.717 1.00 66.38 90 GLN A CA 1
ATOM 764 C C . GLN A 1 90 ? -9.888 5.591 14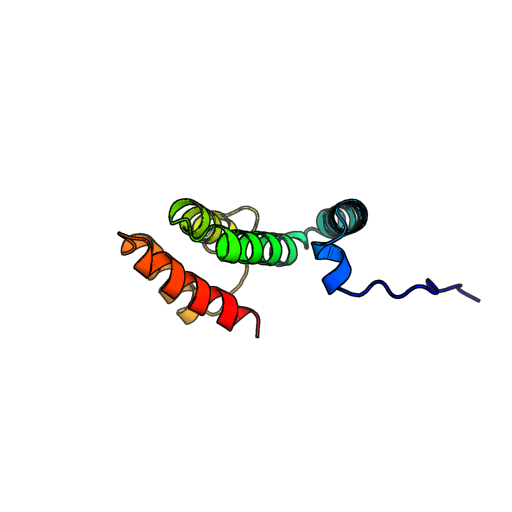.269 1.00 66.38 90 GLN A C 1
ATOM 766 O O . GLN A 1 90 ? -9.284 4.611 13.838 1.00 66.38 90 GLN A O 1
ATOM 771 N N . ASP A 1 91 ? -9.273 6.766 14.476 1.00 61.41 91 ASP A N 1
ATOM 772 C CA . ASP A 1 91 ? -7.858 7.077 14.187 1.00 61.41 91 ASP A CA 1
ATOM 773 C C . ASP A 1 91 ? -6.846 6.133 14.866 1.00 61.41 91 ASP A C 1
ATOM 775 O O . ASP A 1 91 ? -5.796 5.834 14.296 1.00 61.41 91 ASP A O 1
ATOM 779 N N . ARG A 1 92 ? -7.164 5.592 16.056 1.00 62.81 92 ARG A N 1
ATOM 780 C CA . ARG A 1 92 ? -6.327 4.572 16.726 1.00 62.81 92 ARG A CA 1
ATOM 781 C C . ARG A 1 92 ? -6.176 3.300 15.893 1.00 62.81 92 ARG A C 1
ATOM 783 O O . ARG A 1 92 ? -5.122 2.674 15.938 1.00 62.81 92 ARG A O 1
ATOM 790 N N . SER A 1 93 ? -7.193 2.945 15.111 1.00 75.94 93 SER A N 1
ATOM 791 C CA . SER A 1 93 ? -7.117 1.814 14.194 1.00 75.94 93 SER A CA 1
ATOM 792 C C . SER A 1 93 ? -6.143 2.117 13.053 1.00 75.94 93 SER A C 1
ATOM 794 O O . SER A 1 93 ? -5.407 1.229 12.641 1.00 75.94 93 SER A O 1
ATOM 796 N N . THR A 1 94 ? -6.079 3.355 12.547 1.00 82.56 94 THR A N 1
ATOM 797 C CA . THR A 1 94 ? -5.199 3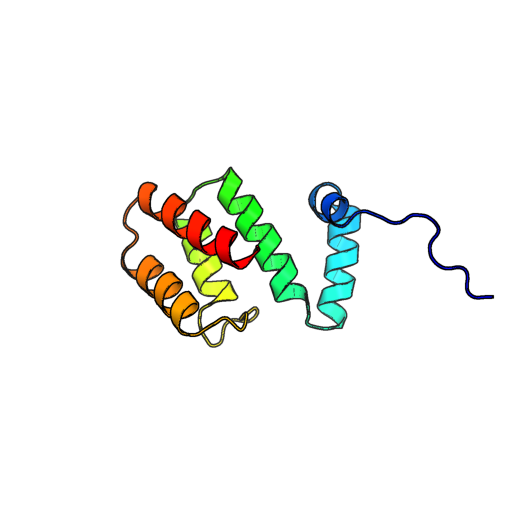.708 11.417 1.00 82.56 94 THR A CA 1
ATOM 798 C C . THR A 1 94 ? -3.722 3.481 11.734 1.00 82.56 94 THR A C 1
ATOM 800 O O . THR A 1 94 ? -2.984 3.000 10.877 1.00 82.56 94 THR A O 1
ATOM 803 N N . VAL A 1 95 ? -3.303 3.771 12.970 1.00 82.94 95 VAL A N 1
ATOM 804 C CA . VAL A 1 95 ? -1.929 3.521 13.438 1.00 82.94 95 VAL A CA 1
ATOM 805 C C . VAL A 1 95 ? -1.626 2.022 13.493 1.00 82.94 95 VAL A C 1
ATOM 807 O O . VAL A 1 95 ? -0.598 1.596 12.982 1.00 82.94 95 VAL A O 1
ATOM 810 N N . GLU A 1 96 ? -2.547 1.209 14.017 1.00 83.50 96 GLU A N 1
ATOM 811 C CA . GLU A 1 96 ? -2.391 -0.254 14.057 1.00 83.50 96 GLU A CA 1
ATOM 812 C C . GLU A 1 96 ? -2.254 -0.857 12.650 1.00 83.50 96 GLU A C 1
ATOM 814 O O . GLU A 1 96 ? -1.420 -1.734 12.423 1.00 83.50 96 GLU A O 1
ATOM 819 N N . LEU A 1 97 ? -3.037 -0.370 11.679 1.00 84.19 97 LEU A N 1
ATOM 820 C CA . LEU A 1 97 ? -2.868 -0.792 10.290 1.00 84.19 97 LEU A CA 1
ATOM 821 C C . LEU A 1 97 ? -1.525 -0.337 9.733 1.00 84.19 97 LEU A C 1
ATOM 823 O O . LEU A 1 97 ? -0.872 -1.120 9.051 1.00 84.19 97 LEU A O 1
ATOM 827 N N . LEU A 1 98 ? -1.128 0.911 9.981 1.00 85.75 98 LEU A N 1
ATOM 828 C CA . LEU A 1 98 ? 0.144 1.424 9.491 1.00 85.75 98 LEU A CA 1
ATOM 829 C C . LEU A 1 98 ? 1.310 0.569 9.999 1.00 85.75 98 LEU A C 1
ATOM 831 O O . LEU A 1 98 ? 2.164 0.216 9.194 1.00 85.75 98 LEU A O 1
ATOM 835 N N . ASP A 1 99 ? 1.297 0.156 11.267 1.00 86.00 99 ASP A N 1
ATOM 836 C CA . ASP A 1 99 ? 2.308 -0.748 11.825 1.00 86.00 99 ASP A CA 1
ATOM 837 C C . ASP A 1 99 ? 2.339 -2.098 11.088 1.00 86.00 99 ASP A C 1
ATOM 839 O O . ASP A 1 99 ? 3.411 -2.572 10.714 1.00 86.00 99 ASP A O 1
ATOM 843 N N . ILE A 1 100 ? 1.172 -2.698 10.803 1.00 84.75 100 ILE A N 1
ATOM 844 C CA . ILE A 1 100 ? 1.078 -3.945 10.019 1.00 84.75 100 ILE A CA 1
ATOM 845 C C . ILE A 1 100 ? 1.635 -3.743 8.601 1.00 84.75 100 ILE A C 1
ATOM 847 O O . ILE A 1 100 ? 2.374 -4.588 8.100 1.00 84.75 100 ILE A O 1
ATOM 851 N N . LEU A 1 101 ? 1.282 -2.637 7.942 1.00 85.88 101 LEU A N 1
ATOM 852 C CA . LEU A 1 101 ? 1.718 -2.335 6.576 1.00 85.88 101 LEU A CA 1
ATOM 853 C C . LEU A 1 101 ? 3.217 -2.010 6.500 1.00 85.88 101 LEU A C 1
ATOM 855 O O . LEU A 1 101 ? 3.862 -2.362 5.512 1.00 85.88 101 LEU A O 1
ATOM 859 N N . GLU A 1 102 ? 3.775 -1.352 7.518 1.00 83.31 102 GLU A N 1
ATOM 860 C CA . GLU A 1 102 ? 5.210 -1.069 7.620 1.00 83.31 102 GLU A CA 1
ATOM 861 C C . GLU A 1 102 ? 6.023 -2.339 7.903 1.00 83.31 102 GLU A C 1
ATOM 863 O O . GLU A 1 102 ? 7.104 -2.498 7.331 1.00 83.31 102 GLU A O 1
ATOM 868 N N . ASP A 1 103 ? 5.504 -3.260 8.721 1.00 82.75 103 ASP A N 1
ATOM 869 C CA . ASP A 1 103 ? 6.147 -4.550 9.002 1.00 82.75 103 ASP A CA 1
ATOM 870 C C . ASP A 1 103 ? 6.299 -5.399 7.730 1.00 82.75 103 ASP A C 1
ATOM 872 O O . ASP A 1 103 ? 7.347 -5.991 7.495 1.00 82.75 103 ASP A O 1
ATOM 876 N N . MET A 1 104 ? 5.316 -5.359 6.825 1.00 73.56 104 MET A N 1
ATOM 877 C CA . MET A 1 104 ? 5.386 -6.051 5.528 1.00 73.56 104 MET A CA 1
ATOM 878 C C . MET A 1 104 ? 6.464 -5.526 4.570 1.00 73.56 104 MET A C 1
ATOM 880 O O . MET A 1 104 ? 6.727 -6.150 3.538 1.00 73.56 104 MET A O 1
ATOM 884 N N . HIS A 1 105 ? 7.032 -4.352 4.843 1.00 66.50 105 HIS A N 1
ATOM 885 C CA . HIS A 1 105 ? 8.069 -3.752 4.008 1.00 66.50 105 HIS A CA 1
ATOM 886 C C . HIS A 1 105 ? 9.494 -4.045 4.500 1.00 66.50 105 HIS A C 1
ATOM 888 O O . HIS A 1 105 ? 10.441 -3.816 3.742 1.00 66.50 105 HIS A O 1
ATOM 894 N N . ARG A 1 106 ? 9.654 -4.495 5.750 1.00 61.00 106 ARG A N 1
ATOM 895 C CA . ARG A 1 106 ? 10.956 -4.886 6.307 1.00 61.00 106 ARG A CA 1
ATOM 896 C C . ARG A 1 106 ? 11.393 -6.249 5.779 1.00 61.00 106 ARG A C 1
ATOM 898 O O . ARG A 1 106 ? 12.620 -6.394 5.592 1.00 61.00 106 ARG A O 1
#

Radius of gyration: 15.88 Å; chains: 1; bounding box: 46×30×41 Å

pLDDT: mean 82.19, std 11.79, range [34.0, 93.19]

Foldseek 3Di:
DDDDDPDPDDPVNLLVDVVNVVVVCVVCVVVLNCLVVVLVNLLVVCVVVLDLVSLLVSLCQALDPPHSSHDDDPPVLSVVSVVLSVVDDDSVSSVVNSVSSVVVVD

Sequence (106 aa):
MTRWCSREVSFHSLFTNESLKNNYLKFLCTFHRQAKFLFLTDVRALKGSLKLEDARAIVRNYFTEGSRYFIDTPTEQRRRILNWSFRAEQDRSTVELLDILEDMHR

InterPro domains:
  IPR016137 RGS domain [PF00615] (10-82)
  IPR036305 RGS domain superfamily [SSF48097] (4-87)
  IPR044926 RGS, subdomain 2 [G3DSA:1.10.167.10] (1-105)